Protein AF-A0A959YYM9-F1 (afdb_monomer_lite)

Structure (mmCIF, N/CA/C/O backbone):
data_AF-A0A959YYM9-F1
#
_entry.id   AF-A0A959YYM9-F1
#
loop_
_atom_site.group_PDB
_atom_site.id
_atom_site.type_symbol
_atom_site.label_atom_id
_atom_site.label_alt_id
_atom_site.label_comp_id
_atom_site.label_asym_id
_atom_site.label_entity_id
_atom_site.label_seq_id
_atom_site.pdbx_PDB_ins_code
_atom_site.Cartn_x
_atom_site.Cartn_y
_atom_site.Cartn_z
_atom_site.occupancy
_atom_site.B_iso_or_equiv
_atom_site.auth_seq_id
_atom_site.auth_comp_id
_atom_site.auth_asym_id
_atom_site.auth_atom_id
_atom_site.pdbx_PDB_model_num
ATOM 1 N N . GLN A 1 1 ? -14.897 -7.479 28.015 1.00 48.72 1 GLN A N 1
ATOM 2 C CA . GLN A 1 1 ? -16.371 -7.395 28.016 1.00 48.72 1 GLN A CA 1
ATOM 3 C C . GLN A 1 1 ? -16.909 -8.762 28.428 1.00 48.72 1 GLN A C 1
ATOM 5 O O . GLN A 1 1 ? -16.594 -9.741 27.766 1.00 48.72 1 GLN A O 1
ATOM 10 N N . ALA A 1 2 ? -17.613 -8.857 29.558 1.00 45.75 2 ALA A N 1
ATOM 11 C CA . ALA A 1 2 ? -18.251 -10.093 30.010 1.00 45.75 2 ALA A CA 1
ATOM 12 C C . ALA A 1 2 ? -19.704 -10.106 29.507 1.00 45.75 2 ALA A C 1
ATOM 14 O O . ALA A 1 2 ? -20.488 -9.261 29.919 1.00 45.75 2 ALA A O 1
ATOM 15 N N . GLY A 1 3 ? -20.034 -11.009 28.578 1.00 56.53 3 GLY A N 1
ATOM 16 C CA . GLY A 1 3 ? -21.403 -11.462 28.268 1.00 56.53 3 GLY A CA 1
ATOM 17 C C . GLY A 1 3 ? -22.481 -10.440 27.866 1.00 56.53 3 GLY A C 1
ATOM 18 O O . GLY A 1 3 ? -23.651 -10.814 27.855 1.00 56.53 3 GLY A O 1
ATOM 19 N N . GLY A 1 4 ? -22.139 -9.186 27.562 1.00 79.44 4 GLY A N 1
ATOM 20 C CA . GLY A 1 4 ? -23.104 -8.127 27.247 1.00 79.44 4 GLY A CA 1
ATOM 21 C C . GLY A 1 4 ? -23.528 -8.079 25.777 1.00 79.44 4 GLY A C 1
ATOM 22 O O . GLY A 1 4 ? -22.803 -8.521 24.891 1.00 79.44 4 GLY A O 1
ATOM 23 N N . ILE A 1 5 ? -24.708 -7.510 25.524 1.00 90.94 5 ILE A N 1
ATOM 24 C CA . ILE A 1 5 ? -25.112 -7.059 24.188 1.00 90.94 5 ILE A CA 1
ATOM 25 C C . ILE A 1 5 ? -24.281 -5.813 23.847 1.00 90.94 5 ILE A C 1
ATOM 27 O O . ILE A 1 5 ? -24.303 -4.833 24.590 1.00 90.94 5 ILE A O 1
ATOM 31 N N . SER A 1 6 ? -23.562 -5.844 22.728 1.00 92.06 6 SER A N 1
ATOM 32 C CA . SER A 1 6 ? -22.880 -4.689 22.146 1.00 92.06 6 SER A CA 1
ATOM 33 C C . SER A 1 6 ? -23.863 -3.853 21.330 1.00 92.06 6 SER A C 1
ATOM 35 O O . SER A 1 6 ? -24.707 -4.396 20.614 1.00 92.06 6 SER A O 1
ATOM 37 N N . THR A 1 7 ? -23.711 -2.532 21.391 1.00 94.62 7 THR A N 1
ATOM 38 C CA . THR A 1 7 ? -24.512 -1.575 20.619 1.00 94.62 7 THR A CA 1
ATOM 39 C C . THR A 1 7 ? -23.624 -0.869 19.600 1.00 94.62 7 THR A C 1
ATOM 41 O O . THR A 1 7 ? -22.703 -0.148 19.973 1.00 94.62 7 THR A O 1
ATOM 44 N N . VAL A 1 8 ? -23.918 -1.044 18.313 1.00 94.88 8 VAL A N 1
ATOM 45 C CA . VAL A 1 8 ? -23.213 -0.406 17.195 1.00 94.88 8 VAL A CA 1
ATOM 46 C C . VAL A 1 8 ? -24.063 0.743 16.666 1.00 94.88 8 VAL A C 1
ATOM 48 O O . VAL A 1 8 ? -25.205 0.541 16.253 1.00 94.88 8 VAL A O 1
ATOM 51 N N . ARG A 1 9 ? -23.506 1.957 16.669 1.00 95.19 9 ARG A N 1
ATOM 52 C CA . ARG A 1 9 ? -24.155 3.157 16.126 1.00 95.19 9 ARG A CA 1
ATOM 53 C C . ARG A 1 9 ? -23.596 3.464 14.743 1.00 95.19 9 ARG A C 1
ATOM 55 O O . ARG A 1 9 ? -22.385 3.593 14.587 1.00 95.19 9 ARG A O 1
ATOM 62 N N . THR A 1 10 ? -24.484 3.610 13.771 1.00 94.75 10 THR A N 1
ATOM 63 C CA . THR A 1 10 ? -24.162 3.978 12.387 1.00 94.75 10 THR A CA 1
ATOM 64 C C . THR A 1 10 ? -25.002 5.182 11.961 1.00 94.75 10 THR A C 1
ATOM 66 O O . THR A 1 10 ? -25.910 5.605 12.678 1.00 94.75 10 THR A O 1
ATOM 69 N N . ASP A 1 11 ? -24.721 5.727 10.785 1.00 96.44 11 ASP A N 1
ATOM 70 C CA . ASP A 1 11 ? -25.565 6.719 10.112 1.00 96.44 11 ASP A CA 1
ATOM 71 C C . ASP A 1 11 ? -26.938 6.158 9.690 1.00 96.44 11 ASP A C 1
ATOM 73 O O . ASP A 1 11 ? -27.892 6.916 9.534 1.00 96.44 11 ASP A O 1
ATOM 77 N N . LYS A 1 12 ? -27.063 4.831 9.564 1.00 96.81 12 LYS A N 1
ATOM 78 C CA . LYS A 1 12 ? -28.303 4.114 9.215 1.00 96.81 12 LYS A CA 1
ATOM 79 C C . LYS A 1 12 ? -29.103 3.626 10.423 1.00 96.81 12 LYS A C 1
ATOM 81 O O . LYS A 1 12 ? -30.132 2.976 10.254 1.00 96.81 12 LYS A O 1
ATOM 86 N N . GLY A 1 13 ? -28.647 3.934 11.636 1.00 96.44 13 GLY A N 1
ATOM 87 C CA . GLY A 1 13 ? -29.321 3.573 12.877 1.00 96.44 13 GLY A CA 1
ATOM 88 C C . GLY A 1 13 ? -28.449 2.775 13.839 1.00 96.44 13 GLY A C 1
ATOM 89 O O . GLY A 1 13 ? -27.222 2.702 13.715 1.00 96.44 13 GLY A O 1
ATOM 90 N N . THR A 1 14 ? -29.113 2.205 14.841 1.00 97.44 14 THR A N 1
ATOM 91 C CA . THR A 1 14 ? -28.478 1.502 15.954 1.00 97.44 14 THR A CA 1
ATOM 92 C C . THR A 1 14 ? -28.787 0.016 15.877 1.00 97.44 14 THR A C 1
ATOM 94 O O . THR A 1 14 ? -29.949 -0.375 15.788 1.00 97.44 14 THR A O 1
ATOM 97 N N . HIS A 1 15 ? -27.745 -0.804 15.962 1.00 96.00 15 HIS A N 1
ATOM 98 C CA . HIS A 1 15 ? -27.843 -2.258 15.941 1.00 96.00 15 HIS A CA 1
ATOM 99 C C . HIS A 1 15 ? -27.319 -2.835 17.249 1.00 96.00 15 HIS A C 1
ATOM 101 O O . HIS A 1 15 ? -26.342 -2.336 17.808 1.00 96.00 15 HIS A O 1
ATOM 107 N N . THR A 1 16 ? -27.946 -3.905 17.724 1.00 96.25 16 THR A N 1
ATOM 108 C CA . THR A 1 16 ? -27.516 -4.630 18.917 1.00 96.25 16 THR A CA 1
ATOM 109 C C . THR A 1 16 ? -27.150 -6.061 18.554 1.00 96.25 16 THR A C 1
ATOM 111 O O . THR A 1 16 ? -27.839 -6.715 17.773 1.00 96.25 16 THR A O 1
ATOM 114 N N . ALA A 1 17 ? -26.042 -6.556 19.096 1.00 94.75 17 ALA A N 1
ATOM 115 C CA . ALA A 1 17 ? -25.573 -7.912 18.836 1.00 94.75 17 ALA A CA 1
ATOM 116 C C . ALA A 1 17 ? -24.801 -8.460 20.036 1.00 94.75 17 ALA A C 1
ATOM 118 O O . ALA A 1 17 ? -24.187 -7.710 20.785 1.00 94.75 17 ALA A O 1
ATOM 119 N N . ARG A 1 18 ? -24.797 -9.786 20.211 1.00 93.88 18 ARG A N 1
ATOM 120 C CA . ARG A 1 18 ? -23.955 -10.445 21.231 1.00 93.88 18 ARG A CA 1
ATOM 121 C C . ARG A 1 18 ? -22.476 -10.467 20.849 1.00 93.88 18 ARG A C 1
ATOM 123 O O . ARG A 1 18 ? -21.623 -10.515 21.724 1.00 93.88 18 ARG A O 1
ATOM 130 N N . TYR A 1 19 ? -22.194 -10.469 19.550 1.00 92.12 19 TYR A N 1
ATOM 131 C CA . TYR A 1 19 ? -20.848 -10.481 18.998 1.00 92.12 19 TYR A CA 1
ATOM 132 C C . TYR A 1 19 ? -20.774 -9.480 17.854 1.00 92.12 19 TYR A C 1
ATOM 134 O O . TYR A 1 19 ? -21.666 -9.437 17.006 1.00 92.12 19 TYR A O 1
ATOM 142 N N . VAL A 1 20 ? -19.701 -8.696 17.832 1.00 92.75 20 VAL A N 1
ATOM 143 C CA . VAL A 1 20 ? -19.399 -7.737 16.770 1.00 92.75 20 VAL A CA 1
ATOM 144 C C . VAL A 1 20 ? -17.994 -8.040 16.268 1.00 92.75 20 VAL A C 1
ATOM 146 O O . VAL A 1 20 ? -17.050 -8.084 17.053 1.00 92.75 20 VAL A O 1
ATOM 149 N N . ILE A 1 21 ? -17.861 -8.271 14.962 1.00 93.56 21 ILE A N 1
ATOM 150 C CA . ILE A 1 21 ? -16.572 -8.484 14.300 1.00 93.56 21 ILE A CA 1
ATOM 151 C C . ILE A 1 21 ? -16.320 -7.282 13.391 1.00 93.56 21 ILE A C 1
ATOM 153 O O . ILE A 1 21 ? -17.031 -7.073 12.410 1.00 93.56 21 ILE A O 1
ATOM 157 N N . CYS A 1 22 ? -15.314 -6.477 13.729 1.00 93.06 22 CYS A N 1
ATOM 158 C CA . CYS A 1 22 ? -14.959 -5.273 12.982 1.00 93.06 22 CYS A CA 1
ATOM 159 C C . CYS A 1 22 ? -13.910 -5.585 11.905 1.00 93.06 22 CYS A C 1
ATOM 161 O O . CYS A 1 22 ? -12.718 -5.647 12.194 1.00 93.06 22 CYS A O 1
ATOM 163 N N . CYS A 1 23 ? -14.335 -5.714 10.648 1.00 95.50 23 CYS A N 1
ATOM 164 C CA . CYS A 1 23 ? -13.451 -5.903 9.487 1.00 95.50 23 CYS A CA 1
ATOM 165 C C . CYS A 1 23 ? -13.088 -4.564 8.818 1.00 95.50 23 CYS A C 1
ATOM 167 O O . CYS A 1 23 ? -13.203 -4.410 7.606 1.00 95.50 23 CYS A O 1
ATOM 169 N N . GLY A 1 24 ? -12.690 -3.565 9.610 1.00 94.62 24 GLY A N 1
ATOM 170 C CA . GLY A 1 24 ? -12.572 -2.170 9.164 1.00 94.62 24 GLY A CA 1
ATOM 171 C C . GLY A 1 24 ? -11.332 -1.816 8.342 1.00 94.62 24 GLY A C 1
ATOM 172 O O . GLY A 1 24 ? -11.073 -0.630 8.157 1.00 94.62 24 GLY A O 1
ATOM 173 N N . GLY A 1 25 ? -10.530 -2.794 7.905 1.00 95.81 25 GLY A N 1
ATOM 174 C CA . GLY A 1 25 ? -9.320 -2.567 7.108 1.00 95.81 25 GLY A CA 1
ATOM 175 C C . GLY A 1 25 ? -8.423 -1.474 7.700 1.00 95.81 25 GLY A C 1
ATOM 176 O O . GLY A 1 25 ? -7.993 -1.566 8.853 1.00 95.81 25 GLY A O 1
ATOM 177 N N . LEU A 1 26 ? -8.200 -0.403 6.935 1.00 95.88 26 LEU A N 1
ATOM 178 C CA . LEU A 1 26 ? -7.369 0.740 7.329 1.00 95.88 26 LEU A CA 1
ATOM 179 C C . LEU A 1 26 ? -7.935 1.573 8.489 1.00 95.88 26 LEU A C 1
ATOM 181 O O . LEU A 1 26 ? -7.220 2.417 9.018 1.00 95.88 26 LEU A O 1
ATOM 185 N N . GLN A 1 27 ? -9.180 1.351 8.911 1.00 95.81 27 GLN A N 1
ATOM 186 C CA . GLN A 1 27 ? -9.812 2.013 10.060 1.00 95.81 27 GLN A CA 1
ATOM 187 C C . GLN A 1 27 ? -9.853 1.121 11.313 1.00 95.81 27 GLN A C 1
ATOM 189 O O . GLN A 1 27 ? -10.413 1.523 12.334 1.00 95.81 27 GLN A O 1
ATOM 194 N N . SER A 1 28 ? -9.285 -0.089 11.262 1.00 95.50 28 SER A N 1
ATOM 195 C CA . SER A 1 28 ? -9.438 -1.084 12.335 1.00 95.50 28 SER A CA 1
ATOM 196 C C . SER A 1 28 ? -8.926 -0.598 13.693 1.00 95.50 28 SER A C 1
ATOM 198 O O . SER A 1 28 ? -9.562 -0.849 14.712 1.00 95.50 28 SER A O 1
ATOM 200 N N . ASP A 1 29 ? -7.830 0.161 13.729 1.00 95.31 29 ASP A N 1
ATOM 201 C CA . ASP A 1 29 ? -7.311 0.738 14.972 1.00 95.31 29 ASP A CA 1
ATOM 202 C C . ASP A 1 29 ? -8.250 1.803 15.576 1.00 95.31 29 ASP A C 1
ATOM 204 O O . ASP A 1 29 ? -8.382 1.914 16.794 1.00 95.31 29 ASP A O 1
ATOM 208 N N . ARG A 1 30 ? -8.945 2.580 14.741 1.00 94.69 30 ARG A N 1
ATOM 209 C CA . ARG A 1 30 ? -9.944 3.562 15.183 1.00 94.69 30 ARG A CA 1
ATOM 210 C C . ARG A 1 30 ? -11.196 2.885 15.715 1.00 94.69 30 ARG A C 1
ATOM 212 O O . ARG A 1 30 ? -11.709 3.322 16.740 1.00 94.69 30 ARG A O 1
ATOM 219 N N . LEU A 1 31 ? -11.655 1.820 15.058 1.00 94.81 31 LEU A N 1
ATOM 220 C CA . LEU A 1 31 ? -12.785 1.019 15.533 1.00 94.81 31 LEU A CA 1
ATOM 221 C C . LEU A 1 31 ? -12.462 0.342 16.866 1.00 94.81 31 LEU A C 1
ATOM 223 O O . LEU A 1 31 ? -13.264 0.408 17.789 1.00 94.81 31 LEU A O 1
ATOM 227 N N . ALA A 1 32 ? -11.263 -0.224 17.003 1.00 93.81 32 ALA A N 1
ATOM 228 C CA . ALA A 1 32 ? -10.819 -0.821 18.257 1.00 93.81 32 ALA A CA 1
ATOM 229 C C . ALA A 1 32 ? -10.738 0.223 19.389 1.00 93.81 32 ALA A C 1
ATOM 231 O O . ALA A 1 32 ? -11.221 -0.026 20.491 1.00 93.81 32 ALA A O 1
ATOM 232 N N . LYS A 1 33 ? -10.217 1.430 19.115 1.00 92.69 33 LYS A N 1
ATOM 233 C CA . LYS A 1 33 ? -10.249 2.548 20.078 1.00 92.69 33 LYS A CA 1
ATOM 234 C C . LYS A 1 33 ? -11.678 2.969 20.437 1.00 92.69 33 LYS A C 1
ATOM 236 O O . LYS A 1 33 ? -11.940 3.261 21.601 1.00 92.69 33 LYS A O 1
ATOM 241 N N . ALA A 1 34 ? -12.591 3.004 19.464 1.00 91.88 34 ALA A N 1
ATOM 242 C CA . ALA A 1 34 ? -14.000 3.334 19.689 1.00 91.88 34 ALA A CA 1
ATOM 243 C C . ALA A 1 34 ? -14.723 2.280 20.549 1.00 91.88 34 ALA A C 1
ATOM 245 O O . ALA A 1 34 ? -15.595 2.643 21.332 1.00 91.88 34 ALA A O 1
ATOM 246 N N . ASP A 1 35 ? -14.309 1.012 20.469 1.00 91.50 35 ASP A N 1
ATOM 247 C CA . ASP A 1 35 ? -14.753 -0.084 21.349 1.00 91.50 35 ASP A CA 1
ATOM 248 C C . ASP A 1 35 ? -14.028 -0.094 22.719 1.00 91.50 35 ASP A C 1
ATOM 250 O O . ASP A 1 35 ? -14.188 -0.997 23.541 1.00 91.50 35 ASP A O 1
ATOM 254 N N . GLY A 1 36 ? -13.210 0.927 23.001 1.00 91.19 36 GLY A N 1
ATOM 255 C CA . GLY A 1 36 ? -12.504 1.086 24.273 1.00 91.19 36 GLY A CA 1
ATOM 256 C C . GLY A 1 36 ? -11.259 0.208 24.427 1.00 91.19 36 GLY A C 1
ATOM 257 O O . GLY A 1 36 ? -10.661 0.187 25.507 1.00 91.19 36 GLY A O 1
ATOM 258 N N . VAL A 1 37 ? -10.830 -0.488 23.369 1.00 92.06 37 VAL A N 1
ATOM 259 C CA . VAL A 1 37 ? -9.587 -1.264 23.373 1.00 92.06 37 VAL A CA 1
ATOM 260 C C . VAL A 1 37 ? -8.401 -0.301 23.437 1.00 92.06 37 VAL A C 1
ATOM 262 O O . VAL A 1 37 ? -8.265 0.613 22.621 1.00 92.06 37 VAL A O 1
ATOM 265 N N . ARG A 1 38 ? -7.521 -0.505 24.421 1.00 91.12 38 ARG A N 1
ATOM 266 C CA . ARG A 1 38 ? -6.305 0.295 24.603 1.00 91.12 38 ARG A CA 1
ATOM 267 C C . ARG A 1 38 ? -5.096 -0.477 24.103 1.00 91.12 38 ARG A C 1
ATOM 269 O O . ARG A 1 38 ? -4.743 -1.501 24.676 1.00 91.12 38 ARG A O 1
ATOM 276 N N . PHE A 1 39 ? -4.452 0.046 23.071 1.00 90.38 39 PHE A N 1
ATOM 277 C CA . PHE A 1 39 ? -3.223 -0.501 22.508 1.00 90.38 39 PHE A CA 1
ATOM 278 C C . PHE A 1 39 ? -2.386 0.650 21.917 1.00 90.38 39 PHE A C 1
ATOM 280 O O . PHE A 1 39 ? -2.953 1.671 21.501 1.00 90.38 39 PHE A O 1
ATOM 287 N N . PRO A 1 40 ? -1.047 0.564 21.968 1.00 88.88 40 PRO A N 1
ATOM 288 C CA . PRO A 1 40 ? -0.165 1.657 21.559 1.00 88.88 40 PRO A CA 1
ATOM 289 C C . PRO A 1 40 ? 0.012 1.783 20.036 1.00 88.88 40 PRO A C 1
ATOM 291 O O . PRO A 1 40 ? 0.516 2.807 19.565 1.00 88.88 40 PRO A O 1
ATOM 294 N N . GLU A 1 41 ? -0.361 0.768 19.261 1.00 90.94 41 GLU A N 1
ATOM 295 C CA . GLU A 1 41 ? -0.188 0.726 17.811 1.00 90.94 41 GLU A CA 1
ATOM 296 C C . GLU A 1 41 ? -1.191 1.624 17.073 1.00 90.94 41 GLU A C 1
ATOM 298 O O . GLU A 1 41 ? -2.298 1.914 17.537 1.00 90.94 41 GLU A O 1
ATOM 303 N N . ARG A 1 42 ? -0.792 2.086 15.885 1.00 93.31 42 ARG A N 1
ATOM 304 C CA . ARG A 1 42 ? -1.651 2.831 14.959 1.00 93.31 42 ARG A CA 1
ATOM 305 C C . ARG A 1 42 ? -1.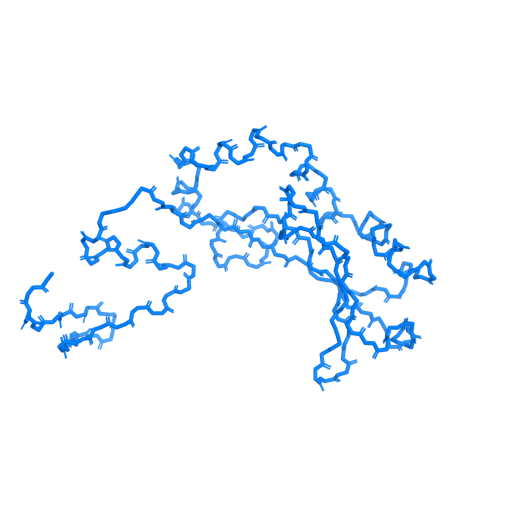443 2.325 13.544 1.00 93.31 42 ARG A C 1
ATOM 307 O O . ARG A 1 42 ? -0.341 1.905 13.192 1.00 93.31 42 ARG A O 1
ATOM 314 N N . ILE A 1 43 ? -2.488 2.415 12.732 1.00 93.75 43 ILE A N 1
ATOM 315 C CA . ILE A 1 43 ? -2.381 2.146 11.300 1.00 93.75 43 ILE A CA 1
ATOM 316 C C . ILE A 1 43 ? -1.803 3.386 10.618 1.00 93.75 43 ILE A C 1
ATOM 318 O O . ILE A 1 43 ? -2.391 4.466 10.654 1.00 93.75 43 ILE A O 1
ATOM 322 N N . VAL A 1 44 ? -0.645 3.210 9.985 1.00 91.94 44 VAL A N 1
ATOM 323 C CA . VAL A 1 44 ? 0.023 4.233 9.177 1.00 91.94 44 VAL A CA 1
ATOM 324 C C . VAL A 1 44 ? -0.113 3.842 7.711 1.00 91.94 44 VAL A C 1
ATOM 326 O O . VAL A 1 44 ? 0.314 2.759 7.317 1.00 91.94 44 VAL A O 1
ATOM 329 N N . GLY A 1 45 ? -0.745 4.705 6.917 1.00 90.44 45 GLY A N 1
ATOM 330 C CA . GLY A 1 45 ? -1.069 4.411 5.525 1.00 90.44 45 GLY A CA 1
ATOM 331 C C . GLY A 1 45 ? 0.144 4.491 4.600 1.00 90.44 45 GLY A C 1
ATOM 332 O O . GLY A 1 45 ? 0.887 5.475 4.609 1.00 90.44 45 GLY A O 1
ATOM 333 N N . PHE A 1 46 ? 0.271 3.491 3.733 1.00 90.06 46 PHE A N 1
ATOM 334 C CA . PHE A 1 46 ? 1.132 3.519 2.556 1.00 90.06 46 PHE A CA 1
ATOM 335 C C . PHE A 1 46 ? 0.298 3.152 1.333 1.00 90.06 46 PHE A C 1
ATOM 337 O O . PHE A 1 46 ? -0.525 2.240 1.398 1.00 90.06 46 PHE A O 1
ATOM 344 N N . ARG A 1 47 ? 0.518 3.855 0.226 1.00 89.31 47 ARG A N 1
ATOM 345 C CA . ARG A 1 47 ? -0.063 3.540 -1.074 1.00 89.31 47 ARG A CA 1
ATOM 346 C C . ARG A 1 47 ? 0.987 2.896 -1.969 1.00 89.31 47 ARG A C 1
ATOM 348 O O . ARG A 1 47 ? 2.148 3.307 -1.958 1.00 89.31 47 ARG A O 1
ATOM 355 N N . GLY A 1 48 ? 0.542 1.928 -2.760 1.00 88.38 48 GLY A N 1
ATOM 356 C CA . GLY A 1 48 ? 1.270 1.415 -3.908 1.00 88.38 48 GLY A CA 1
ATOM 357 C C . GLY A 1 48 ? 0.715 1.950 -5.222 1.00 88.38 48 GLY A C 1
ATOM 358 O O . GLY A 1 48 ? -0.486 1.875 -5.462 1.00 88.38 48 GLY A O 1
ATOM 359 N N . ASP A 1 49 ? 1.596 2.478 -6.060 1.00 87.69 49 ASP A N 1
ATOM 360 C CA . ASP A 1 49 ? 1.337 2.818 -7.452 1.00 87.69 49 ASP A CA 1
ATOM 361 C C . ASP A 1 49 ? 1.765 1.645 -8.346 1.00 87.69 49 ASP A C 1
ATOM 363 O O . ASP A 1 49 ? 2.832 1.050 -8.142 1.00 87.69 49 ASP A O 1
ATOM 367 N N . TYR A 1 50 ? 0.955 1.365 -9.364 1.00 91.81 50 TYR A N 1
ATOM 368 C CA . TYR A 1 50 ? 1.186 0.320 -10.355 1.00 91.81 50 TYR A CA 1
ATOM 369 C C . TYR A 1 50 ? 1.227 0.930 -11.756 1.00 91.81 50 TYR A C 1
ATOM 371 O O . TYR A 1 50 ? 0.533 1.907 -12.034 1.00 91.81 50 TYR A O 1
ATOM 379 N N . TYR A 1 51 ? 2.043 0.334 -12.620 1.00 94.25 51 TYR A N 1
ATOM 380 C CA . TYR A 1 51 ? 1.897 0.436 -14.072 1.00 94.25 51 TYR A CA 1
ATOM 381 C C . TYR A 1 51 ? 1.316 -0.878 -14.588 1.00 94.25 51 TYR A C 1
ATOM 383 O O . TYR A 1 51 ? 1.402 -1.899 -13.904 1.00 94.25 51 TYR A O 1
ATOM 391 N N . GLU A 1 52 ? 0.801 -0.890 -15.806 1.00 96.31 52 GLU A N 1
ATOM 392 C CA . GLU A 1 52 ? 0.432 -2.126 -16.499 1.00 96.31 52 GLU A CA 1
ATOM 393 C C . GLU A 1 52 ? 1.371 -2.366 -17.689 1.00 96.31 52 GLU A C 1
ATOM 395 O O . GLU A 1 52 ? 1.896 -1.413 -18.267 1.00 96.31 52 GLU A O 1
ATOM 400 N N . LEU A 1 53 ? 1.611 -3.628 -18.061 1.00 97.31 53 LEU A N 1
ATOM 401 C CA . LEU A 1 53 ? 2.258 -3.925 -19.338 1.00 97.31 53 LEU A CA 1
ATOM 402 C C . LEU A 1 53 ? 1.299 -3.695 -20.503 1.00 97.31 53 LEU A C 1
ATOM 404 O O . LEU A 1 53 ? 0.171 -4.192 -20.506 1.00 97.31 53 LEU A O 1
ATOM 408 N N . GLU A 1 54 ? 1.808 -3.043 -21.540 1.00 97.81 54 GLU A N 1
ATOM 409 C CA . GLU A 1 54 ? 1.145 -2.949 -22.832 1.00 97.81 54 GLU A CA 1
ATOM 410 C C . GLU A 1 54 ? 1.008 -4.324 -23.492 1.00 97.81 54 GLU A C 1
ATOM 412 O O . GLU A 1 54 ? 1.832 -5.225 -23.303 1.00 97.81 54 GLU A O 1
ATOM 417 N N . ASP A 1 55 ? -0.025 -4.485 -24.322 1.00 96.75 55 ASP A N 1
ATOM 418 C CA . ASP A 1 55 ? -0.386 -5.781 -24.912 1.00 96.75 55 ASP A CA 1
ATOM 419 C C . ASP A 1 55 ? 0.766 -6.429 -25.689 1.00 96.75 55 ASP A C 1
ATOM 421 O O . ASP A 1 55 ? 1.012 -7.633 -25.564 1.00 96.75 55 ASP A O 1
ATOM 425 N N . HIS A 1 56 ? 1.530 -5.625 -26.434 1.00 97.00 56 HIS A N 1
ATOM 426 C CA . HIS A 1 56 ? 2.679 -6.102 -27.203 1.00 97.00 56 HIS A CA 1
ATOM 427 C C . HIS A 1 56 ? 3.808 -6.647 -26.312 1.00 97.00 56 HIS A C 1
ATOM 429 O O . HIS A 1 56 ? 4.580 -7.498 -26.753 1.00 97.00 56 HIS A O 1
ATOM 435 N N . ALA A 1 57 ? 3.888 -6.214 -25.051 1.00 97.31 57 ALA A N 1
ATOM 436 C CA . ALA A 1 57 ? 4.929 -6.582 -24.098 1.00 97.31 57 ALA A CA 1
ATOM 437 C C . ALA A 1 57 ? 4.533 -7.741 -23.170 1.00 97.31 57 ALA A C 1
ATOM 439 O O . ALA A 1 57 ? 5.409 -8.357 -22.558 1.00 97.31 57 ALA A O 1
ATOM 440 N N . LYS A 1 58 ? 3.243 -8.100 -23.087 1.00 96.62 58 LYS A N 1
ATOM 441 C CA . LYS A 1 58 ? 2.739 -9.141 -22.166 1.00 96.62 58 LYS A CA 1
ATOM 442 C C . LYS A 1 58 ? 3.455 -10.485 -22.308 1.00 96.62 58 LYS A C 1
ATOM 444 O O . LYS A 1 58 ? 3.666 -11.182 -21.321 1.00 96.62 58 LYS A O 1
ATOM 449 N N . HIS A 1 59 ? 3.911 -10.838 -23.511 1.00 95.88 59 HIS A N 1
ATOM 450 C CA . HIS A 1 59 ? 4.641 -12.086 -23.766 1.00 95.88 59 HIS A CA 1
ATOM 451 C C . HIS A 1 59 ? 5.967 -12.213 -22.985 1.00 95.88 59 HIS A C 1
ATOM 453 O O . HIS A 1 59 ? 6.465 -13.333 -22.818 1.00 95.88 59 HIS A O 1
ATOM 459 N N . LYS A 1 60 ? 6.532 -11.094 -22.501 1.00 96.56 60 LYS A N 1
ATOM 460 C CA . LYS A 1 60 ? 7.760 -11.053 -21.690 1.00 96.56 60 LYS A CA 1
ATOM 461 C C . LYS A 1 60 ? 7.553 -11.623 -20.281 1.00 96.56 60 LYS A C 1
ATOM 463 O O . LYS A 1 60 ? 8.524 -12.033 -19.650 1.00 96.56 60 LYS A O 1
ATOM 468 N N . VAL A 1 61 ? 6.308 -11.693 -19.800 1.00 96.75 61 VAL A N 1
ATOM 469 C CA . VAL A 1 61 ? 5.949 -12.183 -18.463 1.00 96.75 61 VAL A CA 1
ATOM 470 C C . VAL A 1 61 ? 4.839 -13.226 -18.573 1.00 96.75 61 VAL A C 1
ATOM 472 O O . VAL A 1 61 ? 3.692 -12.920 -18.877 1.00 96.75 61 VAL A O 1
ATOM 475 N N . ARG A 1 62 ? 5.173 -14.493 -18.311 1.00 93.75 62 ARG A N 1
ATOM 476 C CA . ARG A 1 62 ? 4.225 -15.617 -18.456 1.00 93.75 62 ARG A CA 1
ATOM 477 C C . ARG A 1 62 ? 3.562 -16.039 -17.142 1.00 93.75 62 ARG A C 1
ATOM 479 O O . ARG A 1 62 ? 2.489 -16.635 -17.165 1.00 93.75 62 ARG A O 1
ATOM 486 N N . HIS A 1 63 ? 4.184 -15.710 -16.012 1.00 93.62 63 HIS A N 1
ATOM 487 C CA . HIS A 1 63 ? 3.750 -16.064 -14.658 1.00 93.62 63 HIS A CA 1
ATOM 488 C C . HIS A 1 63 ? 4.061 -14.919 -13.690 1.00 93.62 63 HIS A C 1
ATOM 490 O O . HIS A 1 63 ? 4.701 -13.945 -14.084 1.00 93.62 63 HIS A O 1
ATOM 496 N N . LEU A 1 64 ? 3.625 -15.036 -12.431 1.00 95.12 64 LEU A N 1
ATOM 497 C CA . LEU A 1 64 ? 3.992 -14.064 -11.404 1.00 95.12 64 LEU A CA 1
ATOM 498 C C . LEU A 1 64 ? 5.511 -14.060 -11.185 1.00 95.12 64 LEU A C 1
ATOM 500 O O . LEU A 1 64 ? 6.131 -15.123 -11.118 1.00 95.12 64 LEU A O 1
ATOM 504 N N . ILE A 1 65 ? 6.101 -12.874 -11.049 1.00 95.00 65 ILE A N 1
ATOM 505 C CA . ILE A 1 65 ? 7.541 -12.707 -10.816 1.00 95.00 65 ILE A CA 1
ATOM 506 C C . ILE A 1 65 ? 7.731 -11.844 -9.576 1.00 95.00 65 ILE A C 1
ATOM 508 O O . ILE A 1 65 ? 7.431 -10.652 -9.606 1.00 95.00 65 ILE A O 1
ATOM 512 N N . TYR A 1 66 ? 8.280 -12.434 -8.515 1.00 91.81 66 TYR A N 1
ATOM 513 C CA . TYR A 1 66 ? 8.615 -11.742 -7.272 1.00 91.81 66 TYR A CA 1
ATOM 514 C C . TYR A 1 66 ? 10.130 -11.726 -7.052 1.00 91.81 66 TYR A C 1
ATOM 516 O O . TYR A 1 66 ? 10.800 -12.724 -7.333 1.00 91.81 66 TYR A O 1
ATOM 524 N N . PRO A 1 67 ? 10.695 -10.621 -6.536 1.00 88.25 67 PRO A N 1
ATOM 525 C CA . PRO A 1 67 ? 12.074 -10.618 -6.078 1.00 88.25 67 PRO A CA 1
ATOM 526 C C . PRO A 1 67 ? 12.228 -11.517 -4.845 1.00 88.25 67 PRO A C 1
ATOM 528 O O . PRO A 1 67 ? 11.281 -11.732 -4.088 1.00 88.25 67 PRO A O 1
ATOM 531 N N . VAL A 1 68 ? 13.451 -11.988 -4.602 1.00 86.88 68 VAL A N 1
ATOM 532 C CA . VAL A 1 68 ? 13.790 -12.615 -3.318 1.00 86.88 68 VAL A CA 1
ATOM 533 C C . VAL A 1 68 ? 13.588 -11.576 -2.202 1.00 86.88 68 VAL A C 1
ATOM 535 O O . VAL A 1 68 ? 14.146 -10.480 -2.315 1.00 86.88 68 VAL A O 1
ATOM 538 N N . PRO A 1 69 ? 12.811 -11.879 -1.142 1.00 79.94 69 PRO A N 1
ATOM 539 C CA . PRO A 1 69 ? 12.557 -10.925 -0.067 1.00 79.94 69 PRO A CA 1
ATOM 540 C C . PRO A 1 69 ? 13.843 -10.487 0.642 1.00 79.94 69 PRO A C 1
ATOM 542 O O . PRO A 1 69 ? 14.667 -11.320 1.019 1.00 79.94 69 PRO A O 1
ATOM 545 N N . ASP A 1 70 ? 13.993 -9.182 0.881 1.00 78.94 70 ASP A N 1
ATOM 546 C CA . ASP A 1 70 ? 15.014 -8.659 1.793 1.00 78.94 70 ASP A CA 1
ATOM 547 C C . ASP A 1 70 ? 14.468 -8.726 3.232 1.00 78.94 70 ASP A C 1
ATOM 549 O O . ASP A 1 70 ? 13.470 -8.061 3.521 1.00 78.94 70 ASP A O 1
ATOM 553 N N . PRO A 1 71 ? 15.097 -9.463 4.169 1.00 76.94 71 PRO A N 1
ATOM 554 C CA . PRO A 1 71 ? 14.620 -9.573 5.552 1.00 76.94 71 PRO A CA 1
ATOM 555 C C . PRO A 1 71 ? 14.531 -8.233 6.288 1.00 76.94 71 PRO A C 1
ATOM 557 O O . PRO A 1 71 ? 13.790 -8.098 7.260 1.00 76.94 71 PRO A O 1
ATOM 560 N N . ARG A 1 72 ? 15.292 -7.229 5.840 1.00 73.44 72 ARG A N 1
ATOM 561 C CA . ARG A 1 72 ? 15.257 -5.874 6.403 1.00 73.44 72 ARG A CA 1
ATOM 562 C C . ARG A 1 72 ? 14.024 -5.098 5.933 1.00 73.44 72 ARG A C 1
ATOM 564 O O . ARG A 1 72 ? 13.607 -4.167 6.617 1.00 73.44 72 ARG A O 1
ATOM 571 N N . PHE A 1 73 ? 13.457 -5.483 4.787 1.00 67.69 73 PHE A N 1
ATOM 572 C CA . PHE A 1 73 ? 12.363 -4.803 4.091 1.00 67.69 73 PHE A CA 1
ATOM 573 C C . PHE A 1 73 ? 11.403 -5.812 3.431 1.00 67.69 73 PHE A C 1
ATOM 575 O O . PHE A 1 73 ? 11.253 -5.810 2.208 1.00 67.69 73 PHE A O 1
ATOM 582 N N . PRO A 1 74 ? 10.720 -6.669 4.210 1.00 54.19 74 PRO A N 1
ATOM 583 C CA . PRO A 1 74 ? 9.975 -7.812 3.670 1.00 54.19 74 PRO A CA 1
ATOM 584 C C . PRO A 1 74 ? 8.759 -7.428 2.809 1.00 54.19 74 PRO A C 1
ATOM 586 O O . PRO A 1 74 ? 8.188 -8.287 2.146 1.00 54.19 74 PRO A O 1
ATOM 589 N N . PHE A 1 75 ? 8.366 -6.152 2.800 1.00 60.25 75 PHE A N 1
ATOM 590 C CA . PHE A 1 75 ? 7.184 -5.645 2.095 1.00 60.25 75 PHE A CA 1
ATOM 591 C C . PHE A 1 75 ? 7.527 -4.753 0.895 1.00 60.25 75 PHE A C 1
ATOM 593 O O . PHE A 1 75 ? 6.632 -4.131 0.328 1.00 60.25 75 PHE A O 1
ATOM 600 N N . LEU A 1 76 ? 8.813 -4.622 0.545 1.00 66.94 76 LEU A N 1
ATOM 601 C CA . LEU A 1 76 ? 9.278 -3.612 -0.402 1.00 66.94 76 LEU A CA 1
ATOM 602 C C . LEU A 1 76 ? 9.937 -4.244 -1.629 1.00 66.94 76 LEU A C 1
ATOM 604 O O . LEU A 1 76 ? 11.017 -4.825 -1.548 1.00 66.94 76 LEU A O 1
ATOM 608 N N . GLY A 1 77 ? 9.300 -4.085 -2.786 1.00 72.31 77 GLY A N 1
ATOM 609 C CA . GLY A 1 77 ? 9.823 -4.566 -4.057 1.00 72.31 77 GLY A CA 1
ATOM 610 C C . GLY A 1 77 ? 8.746 -4.599 -5.130 1.00 72.31 77 GLY A C 1
ATOM 611 O O . GLY A 1 77 ? 7.636 -5.066 -4.889 1.00 72.31 77 GLY A O 1
ATOM 612 N N . VAL A 1 78 ? 9.100 -4.127 -6.323 1.00 87.62 78 VAL A N 1
ATOM 613 C CA . VAL A 1 78 ? 8.239 -4.282 -7.497 1.00 87.62 78 VAL A CA 1
ATOM 614 C C . VAL A 1 78 ? 8.202 -5.751 -7.903 1.00 87.62 78 VAL A C 1
ATOM 616 O O . VAL A 1 78 ? 9.222 -6.441 -7.857 1.00 87.62 78 VAL A O 1
ATOM 619 N N . HIS A 1 79 ? 7.034 -6.209 -8.313 1.00 93.31 79 HIS A N 1
ATOM 620 C CA . HIS A 1 79 ? 6.783 -7.536 -8.841 1.00 93.31 79 HIS A CA 1
ATOM 621 C C . HIS A 1 79 ? 5.907 -7.431 -10.092 1.00 93.31 79 HIS A C 1
ATOM 623 O O . HIS A 1 79 ? 5.455 -6.344 -10.465 1.00 93.31 79 HIS A O 1
ATOM 629 N N . PHE A 1 80 ? 5.706 -8.568 -10.752 1.00 96.19 80 PHE A N 1
A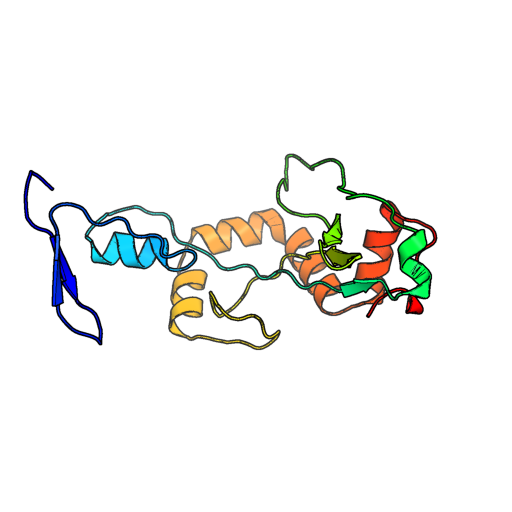TOM 630 C CA . PHE A 1 80 ? 4.759 -8.696 -11.850 1.00 96.19 80 PHE A CA 1
ATOM 631 C C . PHE A 1 80 ? 3.643 -9.641 -11.447 1.00 96.19 80 PHE A C 1
ATOM 633 O O . PHE A 1 80 ? 3.914 -10.782 -11.057 1.00 96.19 80 PHE A O 1
ATOM 640 N N . THR A 1 81 ? 2.406 -9.185 -11.597 1.00 96.19 81 THR A N 1
ATOM 641 C CA . THR A 1 81 ? 1.209 -9.972 -11.309 1.00 96.19 81 THR A CA 1
ATOM 642 C C . THR A 1 81 ? 0.414 -10.139 -12.586 1.00 96.19 81 THR A C 1
ATOM 644 O O . THR A 1 81 ? 0.005 -9.160 -13.200 1.00 96.19 81 THR A O 1
ATOM 647 N N . ARG A 1 82 ? 0.183 -11.389 -12.991 1.00 95.56 82 ARG A N 1
ATOM 648 C CA . ARG A 1 82 ? -0.740 -11.697 -14.082 1.00 95.56 82 ARG A CA 1
ATOM 649 C C . ARG A 1 82 ? -2.150 -11.790 -13.515 1.00 95.56 82 ARG A C 1
ATOM 651 O O . ARG A 1 82 ? -2.432 -12.692 -12.725 1.00 95.56 82 ARG A O 1
ATOM 658 N N . MET A 1 83 ? -3.004 -10.868 -13.928 1.00 95.06 83 MET A N 1
ATOM 659 C CA . MET A 1 83 ? -4.384 -10.773 -13.473 1.00 95.06 83 MET A CA 1
ATOM 660 C C . MET A 1 83 ? -5.267 -11.804 -14.185 1.00 95.06 83 MET A C 1
ATOM 662 O O . MET A 1 83 ? -4.885 -12.401 -15.198 1.00 95.06 83 MET A O 1
ATOM 666 N N . THR A 1 84 ? -6.465 -12.035 -13.650 1.00 94.50 84 THR A N 1
ATOM 667 C CA . THR A 1 84 ? -7.424 -13.008 -14.200 1.00 94.50 84 THR A CA 1
ATOM 668 C C . THR A 1 84 ? -7.991 -12.595 -15.558 1.00 94.50 84 THR A C 1
ATOM 670 O O . THR A 1 84 ? -8.371 -13.463 -16.339 1.00 94.50 84 THR A O 1
ATOM 673 N N . ASP A 1 85 ? -8.002 -11.298 -15.864 1.00 94.25 85 ASP A N 1
ATOM 674 C CA . ASP A 1 85 ? -8.404 -10.730 -17.157 1.00 94.25 85 ASP A CA 1
ATOM 675 C C . ASP A 1 85 ? -7.270 -10.731 -18.205 1.00 94.25 85 ASP A C 1
ATOM 677 O O . ASP A 1 85 ? -7.466 -10.320 -19.347 1.00 94.25 85 ASP A O 1
ATOM 681 N N . GLY A 1 86 ? -6.078 -11.212 -17.837 1.00 92.56 86 GLY A N 1
ATOM 682 C CA . GLY A 1 86 ? -4.905 -11.250 -18.705 1.00 92.56 86 GLY A CA 1
ATOM 683 C C . GLY A 1 86 ? -4.092 -9.953 -18.754 1.00 92.56 86 GLY A C 1
ATOM 684 O O . GLY A 1 86 ? -3.085 -9.921 -19.469 1.00 92.56 86 GLY A O 1
ATOM 685 N N . SER A 1 87 ? -4.468 -8.908 -18.008 1.00 96.19 87 SER A N 1
ATOM 686 C CA . SER A 1 87 ? -3.581 -7.772 -17.733 1.00 96.19 87 SER A CA 1
ATOM 687 C C . SER A 1 87 ? -2.375 -8.205 -16.890 1.00 96.19 87 SER A C 1
ATOM 689 O O . SER A 1 87 ? -2.379 -9.262 -16.244 1.00 96.19 87 SER A O 1
ATOM 691 N N . ILE A 1 88 ? -1.296 -7.421 -16.948 1.00 97.56 88 ILE A N 1
ATOM 692 C CA . ILE A 1 88 ? -0.097 -7.670 -16.142 1.00 97.56 88 ILE A CA 1
ATOM 693 C C . ILE A 1 88 ? 0.270 -6.394 -15.400 1.00 97.56 88 ILE A C 1
ATOM 695 O O . ILE A 1 88 ? 0.787 -5.449 -15.994 1.00 97.56 88 ILE A O 1
ATOM 699 N N . GLU A 1 89 ? 0.030 -6.391 -14.094 1.00 96.62 89 GLU A N 1
ATOM 700 C CA . GLU A 1 89 ? 0.394 -5.288 -13.214 1.00 96.62 89 GLU A CA 1
ATOM 701 C C . GLU A 1 89 ? 1.881 -5.352 -12.852 1.00 96.62 89 GLU A C 1
ATOM 703 O O . GLU A 1 89 ? 2.432 -6.415 -12.554 1.00 96.62 89 GLU A O 1
ATOM 708 N N . CYS A 1 90 ? 2.525 -4.188 -12.861 1.00 94.81 90 CYS A N 1
ATOM 709 C CA . CYS A 1 90 ? 3.926 -3.971 -12.534 1.00 94.81 90 CYS A CA 1
ATOM 710 C C . CYS A 1 90 ? 4.015 -3.059 -11.310 1.00 94.81 90 CYS A C 1
ATOM 712 O O . CYS A 1 90 ? 3.711 -1.867 -11.399 1.00 94.81 90 CYS A O 1
ATOM 714 N N . GLY A 1 91 ? 4.474 -3.587 -10.178 1.00 91.88 91 GLY A N 1
ATOM 715 C CA . GLY A 1 91 ? 4.543 -2.830 -8.930 1.00 91.88 91 GLY A CA 1
ATOM 716 C C . GLY A 1 91 ? 4.329 -3.698 -7.698 1.00 91.88 91 GLY A C 1
ATOM 717 O O . GLY A 1 91 ? 4.590 -4.891 -7.774 1.00 91.88 91 GLY A O 1
ATOM 718 N N . PRO A 1 92 ? 3.915 -3.116 -6.565 1.00 89.56 92 PRO A N 1
ATOM 719 C CA . PRO A 1 92 ? 3.831 -1.682 -6.314 1.00 89.56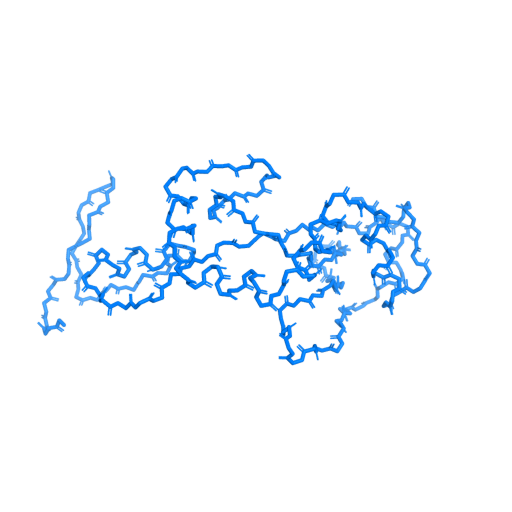 92 PRO A CA 1
ATOM 720 C C . PRO A 1 92 ? 5.174 -1.076 -5.873 1.00 89.56 92 PRO A C 1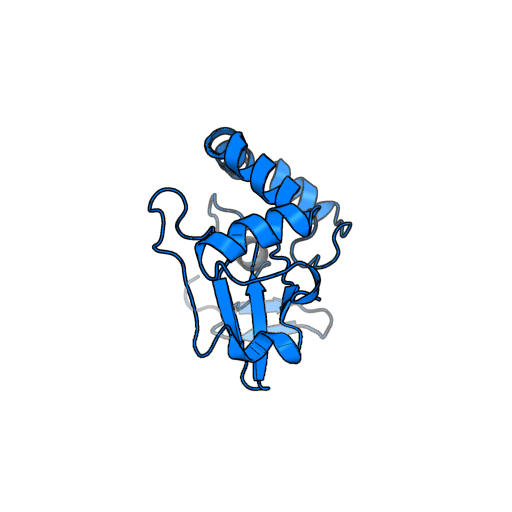
ATOM 722 O O . PRO A 1 92 ? 6.118 -1.776 -5.499 1.00 89.56 92 PRO A O 1
ATOM 725 N N . ASN A 1 93 ? 5.254 0.255 -5.889 1.00 82.00 93 ASN A N 1
ATOM 726 C CA . ASN A 1 93 ? 6.138 0.999 -4.979 1.00 82.00 93 ASN A CA 1
ATOM 727 C C . ASN A 1 93 ? 5.484 1.117 -3.579 1.00 82.00 93 ASN A C 1
ATOM 729 O O . ASN A 1 93 ? 4.371 0.647 -3.373 1.00 82.00 93 ASN A O 1
ATOM 733 N N . ALA A 1 94 ? 6.136 1.747 -2.602 1.00 84.19 94 ALA A N 1
ATOM 734 C CA . ALA A 1 94 ? 5.470 2.058 -1.330 1.00 84.19 94 ALA A CA 1
ATOM 735 C C . ALA A 1 94 ? 5.711 3.506 -0.911 1.00 84.19 94 ALA A C 1
ATOM 737 O O . ALA A 1 94 ? 6.816 3.888 -0.522 1.00 84.19 94 ALA A O 1
ATOM 738 N N . VAL A 1 95 ? 4.655 4.312 -0.965 1.00 85.88 95 VAL A N 1
ATOM 739 C CA . VAL A 1 95 ? 4.700 5.746 -0.676 1.00 85.88 95 VAL A CA 1
ATOM 740 C C . VAL A 1 95 ? 3.803 6.043 0.511 1.00 85.88 95 VAL A C 1
ATOM 742 O O . VAL A 1 95 ? 2.663 5.589 0.561 1.00 85.88 95 VAL A O 1
ATOM 745 N N . PHE A 1 96 ? 4.295 6.812 1.477 1.00 88.94 96 PHE A N 1
ATOM 746 C CA . PHE A 1 96 ? 3.458 7.250 2.590 1.00 88.94 96 PHE A CA 1
ATOM 747 C C . PHE A 1 96 ? 2.310 8.132 2.078 1.00 88.94 96 PHE A C 1
ATOM 749 O O . PHE A 1 96 ? 2.526 9.016 1.244 1.00 88.94 96 PHE A O 1
ATOM 756 N N . THR A 1 97 ? 1.097 7.891 2.580 1.00 91.81 97 THR A N 1
ATOM 757 C CA . THR A 1 97 ? -0.100 8.651 2.197 1.00 91.81 97 THR A CA 1
ATOM 758 C C . THR A 1 97 ? -0.590 9.546 3.332 1.00 91.81 97 THR A C 1
ATOM 760 O O . THR A 1 97 ? -0.579 9.167 4.503 1.00 91.81 97 THR A O 1
ATOM 763 N N . PHE A 1 98 ? -1.070 10.734 2.965 1.00 93.81 98 PHE A N 1
ATOM 764 C CA . PHE A 1 98 ? -1.686 11.706 3.872 1.00 93.81 98 PHE A CA 1
ATOM 765 C C . PHE A 1 98 ? -3.191 11.470 4.071 1.00 93.81 98 PHE A C 1
ATOM 767 O O . PHE A 1 98 ? -3.860 12.228 4.769 1.00 93.81 98 PHE A O 1
ATOM 774 N N . LYS A 1 99 ? -3.730 10.415 3.458 1.00 95.75 99 LYS A N 1
ATOM 775 C CA . LYS A 1 99 ? -5.111 9.959 3.599 1.00 95.75 99 LYS A CA 1
ATOM 776 C C . LYS A 1 99 ? -5.117 8.438 3.541 1.00 95.75 99 LYS A C 1
ATOM 778 O O . LYS A 1 99 ? -4.641 7.869 2.560 1.00 95.75 99 LYS A O 1
ATOM 783 N N . ARG A 1 100 ? -5.643 7.768 4.570 1.00 94.50 100 ARG A N 1
ATOM 784 C CA . ARG A 1 100 ? -5.619 6.298 4.684 1.00 94.50 100 ARG A CA 1
ATOM 785 C C . ARG A 1 100 ? -6.213 5.644 3.435 1.00 94.50 100 ARG A C 1
ATOM 787 O O . ARG A 1 100 ? -5.602 4.752 2.872 1.00 94.50 100 ARG A O 1
ATOM 794 N N . GLU A 1 101 ? -7.330 6.170 2.946 1.00 94.56 101 GLU A N 1
ATOM 795 C CA . GLU A 1 101 ? -8.013 5.704 1.727 1.00 94.56 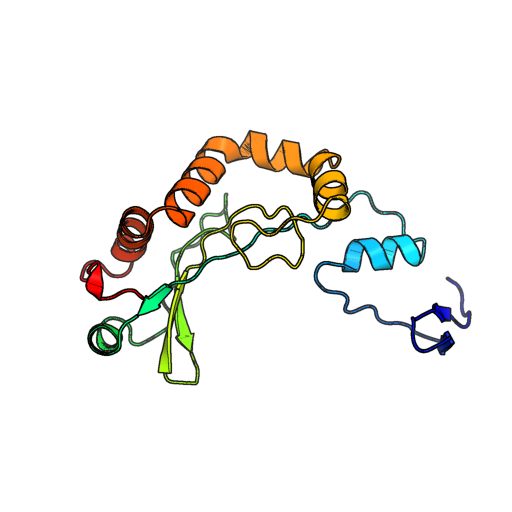101 GLU A CA 1
ATOM 796 C C . GLU A 1 101 ? -7.779 6.647 0.531 1.00 94.56 101 GLU A C 1
ATOM 798 O O . GLU A 1 101 ? -8.648 6.839 -0.316 1.00 94.56 101 GLU A O 1
ATOM 803 N N . GLY A 1 102 ? -6.616 7.302 0.492 1.00 92.12 102 GLY A N 1
ATOM 804 C CA . GLY A 1 102 ? -6.210 8.185 -0.598 1.00 92.12 102 GLY A CA 1
ATOM 805 C C . GLY A 1 102 ? -5.416 7.442 -1.665 1.00 92.12 102 GLY A C 1
ATOM 806 O O . GLY A 1 102 ? -4.253 7.097 -1.444 1.00 92.12 102 GLY A O 1
ATOM 807 N N . TYR A 1 103 ? -6.021 7.230 -2.832 1.00 89.25 103 TYR A N 1
ATOM 808 C CA . TYR A 1 103 ? -5.370 6.583 -3.975 1.00 89.25 103 TYR A CA 1
ATOM 809 C C . TYR A 1 103 ? -4.709 7.595 -4.927 1.00 89.25 103 TYR A C 1
ATOM 811 O O . TYR A 1 103 ? -3.770 7.252 -5.640 1.00 89.25 103 TYR A O 1
ATOM 819 N N . GLY A 1 104 ? -5.124 8.864 -4.903 1.00 87.19 104 GLY A N 1
ATOM 820 C CA . GLY A 1 104 ? -4.526 9.942 -5.688 1.00 87.19 104 GLY A CA 1
ATOM 821 C C . GLY A 1 104 ? -3.208 10.450 -5.100 1.00 87.19 104 GLY A C 1
ATOM 822 O O . GLY A 1 104 ? -3.036 10.542 -3.884 1.00 87.19 104 GLY A O 1
ATOM 823 N N . LYS A 1 105 ? -2.243 10.827 -5.954 1.00 82.38 105 LYS A N 1
ATOM 824 C CA . LYS A 1 105 ? -0.899 11.298 -5.534 1.00 82.38 105 LYS A CA 1
ATOM 825 C C . LYS A 1 105 ? -0.920 12.492 -4.574 1.00 82.38 105 LYS A C 1
ATOM 827 O O . LYS A 1 105 ? 0.037 12.668 -3.828 1.00 82.38 105 LYS A O 1
ATOM 832 N N . THR A 1 106 ? -1.993 13.274 -4.599 1.00 86.62 106 THR A N 1
ATOM 833 C CA . THR A 1 106 ? -2.196 14.485 -3.794 1.00 86.62 106 THR A CA 1
ATOM 834 C C . THR A 1 106 ? -3.365 14.357 -2.819 1.00 86.62 106 THR A C 1
ATOM 836 O O . THR A 1 106 ? -3.814 15.364 -2.277 1.00 86.62 106 THR A O 1
ATOM 839 N N . ASP A 1 107 ? -3.889 13.147 -2.613 1.00 93.75 107 ASP A N 1
ATOM 840 C CA . ASP A 1 107 ? -4.991 12.929 -1.685 1.00 93.75 107 ASP A CA 1
ATOM 841 C C . ASP A 1 107 ? -4.557 13.251 -0.256 1.00 93.75 107 ASP A C 1
ATOM 843 O O . ASP A 1 107 ? -3.520 12.792 0.229 1.00 93.75 107 ASP A O 1
ATOM 847 N N . PHE A 1 108 ? -5.383 14.039 0.425 1.00 96.19 108 PHE A N 1
ATOM 848 C CA . PHE A 1 108 ? -5.077 14.572 1.740 1.00 96.19 108 PHE A CA 1
ATOM 849 C C . PHE A 1 108 ? -6.296 14.484 2.654 1.00 96.19 108 PHE A C 1
ATOM 851 O O . PHE A 1 108 ? -7.414 14.802 2.247 1.00 96.19 108 PHE A O 1
ATOM 858 N N . ASP A 1 109 ? -6.065 14.073 3.897 1.00 97.38 109 ASP A N 1
ATOM 859 C CA . ASP A 1 109 ? -7.019 14.189 4.989 1.00 97.38 109 ASP A CA 1
ATOM 860 C C . ASP A 1 109 ? -6.288 14.674 6.245 1.00 97.38 109 ASP A C 1
ATOM 862 O O . ASP A 1 109 ? -5.275 14.111 6.673 1.00 97.38 109 ASP A O 1
ATOM 866 N N . LEU A 1 110 ? -6.794 15.754 6.841 1.00 96.94 110 LEU A N 1
ATOM 867 C CA . LEU A 1 110 ? -6.135 16.396 7.975 1.00 96.94 110 LEU A CA 1
ATOM 868 C C . LEU A 1 110 ? -6.092 15.473 9.200 1.00 96.94 110 LEU A C 1
ATOM 870 O O . LEU A 1 110 ? -5.082 15.422 9.902 1.00 96.94 110 LEU A O 1
ATOM 874 N N . LYS A 1 111 ? -7.175 14.733 9.461 1.00 95.50 111 LYS A N 1
ATOM 875 C CA . LYS A 1 111 ? -7.292 13.860 10.632 1.00 95.50 111 LYS A CA 1
ATOM 876 C C . LYS A 1 111 ? -6.344 12.669 10.514 1.00 95.50 111 LYS A C 1
ATOM 878 O O . LYS A 1 111 ? -5.659 12.341 11.481 1.00 95.50 111 LYS A O 1
ATOM 883 N N . ASP A 1 112 ? -6.280 12.046 9.344 1.00 96.62 112 ASP A N 1
ATOM 884 C CA . ASP A 1 112 ? -5.356 10.963 9.019 1.00 96.62 112 ASP A CA 1
ATOM 885 C C . ASP A 1 112 ? -3.904 11.433 9.109 1.00 96.62 112 ASP A C 1
ATOM 887 O O . ASP A 1 112 ? -3.081 10.771 9.742 1.00 96.62 112 ASP A O 1
ATOM 891 N N . THR A 1 113 ? -3.604 12.607 8.549 1.00 95.69 113 THR A N 1
ATOM 892 C CA . THR A 1 113 ? -2.259 13.190 8.576 1.00 95.69 113 THR A CA 1
ATOM 893 C C . THR A 1 113 ? -1.787 13.452 10.002 1.00 95.69 113 THR A C 1
ATOM 895 O O . THR A 1 113 ? -0.693 13.032 10.377 1.00 95.69 113 THR A O 1
ATOM 898 N N . VAL A 1 114 ? -2.604 14.115 10.824 1.00 95.44 114 VAL A N 1
ATOM 899 C CA . VAL A 1 114 ? -2.254 14.398 12.223 1.00 95.44 114 VAL A CA 1
ATOM 900 C C . VAL A 1 114 ? -2.116 13.100 13.020 1.00 95.44 114 VAL A C 1
ATOM 902 O O . VAL A 1 114 ? -1.153 12.945 13.771 1.00 95.44 114 VAL A O 1
ATOM 905 N N . ASP A 1 115 ? -3.023 12.138 12.847 1.00 94.56 115 ASP A N 1
ATOM 906 C CA . ASP A 1 115 ? -2.946 10.843 13.534 1.00 94.56 115 ASP A CA 1
ATOM 907 C C . ASP A 1 115 ? -1.663 10.070 13.180 1.00 94.56 115 ASP A C 1
ATOM 909 O O . ASP A 1 115 ? -1.022 9.506 14.072 1.00 94.56 115 ASP A O 1
ATOM 913 N N . ALA A 1 116 ? -1.244 10.107 11.911 1.00 94.19 116 ALA A N 1
ATOM 914 C CA . ALA A 1 116 ? -0.018 9.471 11.442 1.00 94.19 116 ALA A CA 1
ATOM 915 C C . ALA A 1 116 ? 1.249 10.209 11.909 1.00 94.19 116 ALA A C 1
ATOM 917 O O . ALA A 1 116 ? 2.174 9.573 12.412 1.00 94.19 116 ALA A O 1
ATOM 918 N N . LEU A 1 117 ? 1.310 11.538 11.786 1.00 94.44 117 LEU A N 1
ATOM 919 C CA . LEU A 1 117 ? 2.510 12.323 12.116 1.00 94.44 117 LEU A CA 1
ATOM 920 C C . LEU A 1 117 ? 2.712 12.527 13.622 1.00 94.44 117 LEU A C 1
ATOM 922 O O . LEU A 1 117 ? 3.840 12.708 14.068 1.00 94.44 117 LEU A O 1
ATOM 926 N N . THR A 1 118 ? 1.657 12.460 14.435 1.00 94.81 118 THR A N 1
ATOM 927 C CA . THR A 1 118 ? 1.789 12.490 15.908 1.00 94.81 118 THR A CA 1
ATOM 928 C C . THR A 1 118 ? 2.169 11.133 16.497 1.00 94.81 118 THR A C 1
ATOM 930 O O . THR A 1 118 ? 2.456 11.022 17.690 1.00 94.81 118 THR A O 1
ATOM 933 N N . TYR A 1 119 ? 2.178 10.076 15.686 1.00 94.62 119 TYR A N 1
ATOM 934 C CA . TYR A 1 119 ? 2.572 8.755 16.137 1.00 94.62 119 TYR A CA 1
ATOM 935 C C . TYR A 1 119 ? 4.095 8.606 16.131 1.00 94.62 119 TYR A C 1
ATOM 937 O O . TYR A 1 119 ? 4.737 8.608 15.083 1.00 94.62 119 TYR A O 1
ATOM 945 N N . GLY A 1 120 ? 4.692 8.399 17.308 1.00 92.06 120 GLY A N 1
ATOM 946 C CA . GLY A 1 120 ? 6.140 8.197 17.430 1.00 92.06 120 GLY A CA 1
ATOM 947 C C . GLY A 1 120 ? 6.674 7.004 16.621 1.00 92.06 120 GLY A C 1
ATOM 948 O O . GLY A 1 120 ? 7.832 7.015 16.208 1.00 92.06 120 GLY A O 1
ATOM 949 N N . GLY A 1 121 ? 5.838 5.992 16.349 1.00 90.94 121 GLY A N 1
ATOM 950 C CA . GLY A 1 121 ? 6.202 4.866 15.484 1.00 90.94 121 GLY A CA 1
ATOM 951 C C . GLY A 1 121 ? 6.477 5.282 14.036 1.00 90.94 121 GLY A C 1
ATOM 952 O O . GLY A 1 121 ? 7.417 4.768 13.434 1.00 90.94 121 GLY A O 1
ATOM 953 N N . THR A 1 122 ? 5.748 6.272 13.513 1.00 91.25 122 THR A N 1
ATOM 954 C CA . THR A 1 122 ? 5.951 6.827 12.165 1.00 91.25 122 THR A CA 1
ATOM 955 C C . THR A 1 122 ? 7.349 7.423 12.015 1.00 91.25 122 THR A C 1
ATOM 957 O O . THR A 1 122 ? 8.072 7.108 11.073 1.00 91.25 122 THR A O 1
ATOM 960 N N . TRP A 1 123 ? 7.789 8.223 12.988 1.00 90.50 123 TRP A N 1
ATOM 961 C CA . TRP A 1 123 ? 9.125 8.825 12.961 1.00 90.50 123 TRP A CA 1
ATOM 962 C C . TRP A 1 123 ? 10.236 7.799 13.151 1.00 90.50 123 TRP A C 1
ATOM 964 O O . TRP A 1 123 ? 11.244 7.855 12.451 1.00 90.50 123 TRP A O 1
ATOM 974 N N . LYS A 1 124 ? 10.042 6.815 14.039 1.00 89.12 124 LYS A N 1
ATOM 975 C CA . LYS A 1 124 ? 10.978 5.687 14.175 1.00 89.12 124 LYS A CA 1
ATOM 976 C C . LYS A 1 124 ? 11.130 4.932 12.852 1.00 89.12 124 LYS A C 1
ATOM 978 O O . LYS A 1 124 ? 12.250 4.587 12.482 1.00 89.12 124 LYS A O 1
ATOM 983 N N . LEU A 1 125 ? 10.027 4.713 12.131 1.00 86.81 125 LEU A N 1
ATOM 984 C CA . LEU A 1 125 ? 10.033 4.078 10.815 1.00 86.81 125 LEU A CA 1
ATOM 985 C C . LEU A 1 125 ? 10.791 4.926 9.785 1.00 86.81 125 LEU A C 1
ATOM 987 O O . LEU A 1 125 ? 11.667 4.395 9.105 1.00 86.81 125 LEU A O 1
ATOM 991 N N . PHE A 1 126 ? 10.503 6.225 9.680 1.00 85.31 126 PHE A N 1
ATOM 992 C CA . PHE A 1 126 ? 11.160 7.090 8.698 1.00 85.31 126 PHE A CA 1
ATOM 993 C C . PHE A 1 126 ? 12.645 7.292 8.972 1.00 85.31 126 PHE A C 1
ATOM 995 O O . PHE A 1 126 ? 13.449 7.134 8.059 1.00 85.31 126 PHE A O 1
ATOM 1002 N N . LEU A 1 127 ? 13.035 7.582 10.215 1.00 86.50 127 LEU A N 1
ATOM 1003 C CA . LEU A 1 127 ? 14.436 7.828 10.566 1.00 86.50 127 LEU A CA 1
ATOM 1004 C C . LEU A 1 127 ? 15.303 6.585 10.350 1.00 86.50 127 LEU A C 1
ATOM 1006 O O . LEU A 1 127 ? 16.426 6.692 9.864 1.00 86.50 127 LEU A O 1
ATOM 1010 N N . LYS A 1 128 ? 14.769 5.393 10.643 1.00 84.31 128 LYS A N 1
ATOM 1011 C CA . LYS A 1 128 ? 15.485 4.130 10.429 1.00 84.31 128 LYS A CA 1
ATOM 1012 C C . LYS A 1 128 ? 15.625 3.768 8.943 1.00 84.31 128 LYS A C 1
ATOM 1014 O O . LYS A 1 128 ? 16.555 3.054 8.585 1.00 84.31 128 LYS A O 1
ATOM 1019 N N . ASN A 1 129 ? 14.732 4.271 8.083 1.00 80.06 129 ASN A N 1
ATOM 1020 C CA . ASN A 1 129 ? 14.608 3.849 6.681 1.00 80.06 129 ASN A CA 1
ATOM 1021 C C . ASN A 1 129 ? 14.638 5.019 5.679 1.00 80.06 129 ASN A C 1
ATOM 1023 O O . ASN A 1 129 ? 14.129 4.906 4.564 1.00 80.06 129 ASN A O 1
ATOM 1027 N N . MET A 1 130 ? 15.238 6.150 6.055 1.00 75.50 130 MET A N 1
ATOM 1028 C CA . MET A 1 130 ? 15.147 7.412 5.311 1.00 75.50 130 MET A CA 1
ATOM 1029 C C . MET A 1 130 ? 15.669 7.307 3.870 1.00 75.50 130 MET A C 1
ATOM 1031 O O . MET A 1 130 ? 15.029 7.792 2.938 1.00 75.50 130 MET A O 1
ATOM 1035 N N . SER A 1 131 ? 16.796 6.618 3.663 1.00 74.44 131 SER A N 1
ATOM 1036 C CA . SER A 1 131 ? 17.367 6.391 2.327 1.00 74.44 131 SER A CA 1
ATOM 1037 C C . SER A 1 131 ? 16.428 5.593 1.413 1.00 74.44 131 SER A C 1
ATOM 1039 O O . SER A 1 131 ? 16.332 5.877 0.218 1.00 74.44 131 SER A O 1
ATOM 1041 N N . TYR A 1 132 ? 15.698 4.627 1.974 1.00 72.06 132 TYR A N 1
ATOM 1042 C CA . TYR A 1 132 ? 14.714 3.826 1.252 1.00 72.06 132 TYR A CA 1
ATOM 1043 C C . TYR A 1 132 ? 13.456 4.628 0.940 1.00 72.06 132 TYR A C 1
ATOM 1045 O O . TYR A 1 132 ? 13.031 4.633 -0.215 1.00 72.06 132 TYR A O 1
ATOM 1053 N N . GLY A 1 133 ? 12.926 5.371 1.918 1.00 73.38 133 GLY A N 1
ATOM 1054 C CA . GLY A 1 133 ? 11.779 6.257 1.719 1.00 73.38 133 GLY A CA 1
ATOM 1055 C C . GLY A 1 133 ? 12.020 7.241 0.575 1.00 73.38 133 GLY A C 1
ATOM 1056 O O . GLY A 1 133 ? 11.239 7.291 -0.371 1.00 73.38 133 GLY A O 1
ATOM 1057 N N . ILE A 1 134 ? 13.162 7.938 0.574 1.00 74.69 134 ILE A N 1
ATOM 1058 C CA . ILE A 1 134 ? 13.523 8.872 -0.506 1.00 74.69 134 ILE A CA 1
ATOM 1059 C C . ILE A 1 134 ? 13.561 8.162 -1.870 1.00 74.69 134 ILE A C 1
ATOM 1061 O O . ILE A 1 134 ? 13.065 8.694 -2.864 1.00 74.69 134 ILE A O 1
ATOM 1065 N N . ASN A 1 135 ? 14.121 6.953 -1.945 1.00 73.50 135 ASN A N 1
ATOM 1066 C CA . ASN A 1 135 ? 14.191 6.202 -3.198 1.00 73.50 135 ASN A CA 1
ATOM 1067 C C . ASN A 1 135 ? 12.829 5.679 -3.679 1.00 73.50 135 ASN A C 1
ATOM 1069 O O . ASN A 1 135 ? 12.624 5.580 -4.889 1.00 73.50 135 ASN A O 1
ATOM 1073 N N . GLU A 1 136 ? 11.917 5.310 -2.780 1.00 77.38 136 GLU A N 1
ATOM 1074 C CA . GLU A 1 136 ? 10.530 4.959 -3.126 1.00 77.38 136 GLU A CA 1
ATOM 1075 C C . GLU A 1 136 ? 9.779 6.170 -3.684 1.00 77.38 136 GLU A C 1
ATOM 1077 O O . GLU A 1 136 ? 9.236 6.094 -4.786 1.00 77.38 136 GLU A O 1
ATOM 1082 N N . TYR A 1 137 ? 9.865 7.325 -3.013 1.00 72.62 137 TYR A N 1
ATOM 1083 C CA . TYR A 1 137 ? 9.295 8.577 -3.518 1.00 72.62 137 TYR A CA 1
ATOM 1084 C C . TYR A 1 137 ? 9.840 8.912 -4.914 1.00 72.62 137 TYR A C 1
ATOM 1086 O O . TYR A 1 137 ? 9.076 9.129 -5.850 1.00 72.62 137 TYR A O 1
ATOM 1094 N N . ARG A 1 138 ? 11.161 8.862 -5.123 1.00 75.62 138 ARG A N 1
ATOM 1095 C CA . ARG A 1 138 ? 11.752 9.117 -6.451 1.00 75.62 138 ARG A CA 1
ATOM 1096 C C . ARG A 1 138 ? 11.228 8.169 -7.535 1.00 75.62 138 ARG A C 1
ATOM 1098 O O . ARG A 1 138 ? 11.068 8.601 -8.674 1.00 75.62 138 ARG A O 1
ATOM 1105 N N . ARG A 1 139 ? 10.960 6.900 -7.207 1.00 75.31 139 ARG A N 1
ATOM 1106 C CA . ARG A 1 139 ? 10.382 5.915 -8.140 1.00 75.31 139 ARG A CA 1
ATOM 1107 C C . ARG A 1 139 ? 8.908 6.193 -8.432 1.00 75.31 139 ARG A C 1
ATOM 1109 O O . ARG A 1 139 ? 8.515 6.121 -9.591 1.00 75.31 139 ARG A O 1
ATOM 1116 N N . ALA A 1 140 ? 8.126 6.589 -7.430 1.00 73.00 140 ALA A N 1
ATOM 1117 C CA . ALA A 1 140 ? 6.719 6.976 -7.586 1.00 73.00 140 ALA A CA 1
ATOM 1118 C C . ALA A 1 140 ? 6.496 8.141 -8.558 1.00 73.00 140 ALA A C 1
ATOM 1120 O O . ALA A 1 140 ? 5.503 8.196 -9.292 1.00 73.00 140 ALA A O 1
ATOM 1121 N N . PHE A 1 141 ? 7.451 9.069 -8.589 1.00 76.75 141 PHE A N 1
ATOM 1122 C CA . PHE A 1 141 ? 7.413 10.239 -9.461 1.00 76.75 141 PHE A CA 1
ATOM 1123 C C . PHE A 1 141 ? 8.244 10.075 -10.746 1.00 76.75 141 PHE A C 1
ATOM 1125 O O . PHE A 1 141 ? 8.327 11.012 -11.534 1.00 76.75 141 PHE A O 1
ATOM 1132 N N . SER A 1 142 ? 8.842 8.902 -11.007 1.00 85.88 142 SER A N 1
ATOM 1133 C CA . SER A 1 142 ? 9.670 8.678 -12.199 1.00 85.88 142 SER A CA 1
ATOM 1134 C C . SER A 1 142 ? 9.474 7.292 -12.814 1.00 85.88 142 SER A C 1
ATOM 1136 O O . SER A 1 142 ? 10.083 6.310 -12.382 1.00 85.88 142 SER A O 1
ATOM 1138 N N . LYS A 1 143 ? 8.726 7.242 -13.926 1.00 88.94 143 LYS A N 1
ATOM 1139 C CA . LYS A 1 143 ? 8.552 6.037 -14.762 1.00 88.94 143 LYS A CA 1
ATOM 1140 C C . LYS A 1 143 ? 9.895 5.401 -15.152 1.00 88.94 143 LYS A C 1
ATOM 1142 O O . LYS A 1 143 ? 10.054 4.188 -15.078 1.00 88.94 143 LYS A O 1
ATOM 1147 N N . LYS A 1 144 ? 10.916 6.215 -15.452 1.00 91.00 144 LYS A N 1
ATOM 1148 C CA . LYS A 1 144 ? 12.275 5.746 -15.790 1.00 91.00 144 LYS A CA 1
ATOM 1149 C C . LYS A 1 144 ? 12.963 5.004 -14.638 1.00 91.00 144 LYS A C 1
ATOM 1151 O O . LYS A 1 144 ? 13.607 3.979 -14.861 1.00 91.00 144 LYS A O 1
ATOM 1156 N N . LEU A 1 145 ? 12.862 5.513 -13.407 1.00 86.88 145 LEU A N 1
ATOM 1157 C CA . LEU A 1 145 ? 13.439 4.842 -12.232 1.00 86.88 145 LEU A CA 1
ATOM 1158 C C . LEU A 1 145 ? 12.650 3.583 -11.859 1.00 86.88 145 LEU A C 1
ATOM 1160 O O . LEU A 1 145 ? 13.246 2.592 -11.428 1.00 86.88 145 LEU A O 1
ATOM 1164 N N . PHE A 1 146 ? 11.334 3.605 -12.067 1.00 89.69 146 PHE A N 1
ATOM 1165 C CA . PHE A 1 146 ? 10.482 2.434 -11.907 1.00 89.69 146 PHE A CA 1
ATOM 1166 C C . PHE A 1 146 ? 10.886 1.320 -12.884 1.00 89.69 146 PHE A C 1
ATOM 1168 O O . PHE A 1 146 ? 11.256 0.230 -12.445 1.00 89.69 146 PHE A O 1
ATOM 1175 N N . LEU A 1 147 ? 10.985 1.636 -14.183 1.00 93.50 147 LEU A N 1
ATOM 1176 C CA . LEU A 1 147 ? 11.463 0.717 -15.220 1.00 93.50 147 LEU A CA 1
ATOM 1177 C C . LEU A 1 147 ? 12.848 0.149 -14.892 1.00 93.50 147 LEU A C 1
ATOM 1179 O O . LEU A 1 147 ? 13.078 -1.049 -15.026 1.00 93.50 147 LEU A O 1
ATOM 1183 N N . ARG A 1 148 ? 13.783 0.981 -14.415 1.00 92.06 148 ARG A N 1
ATOM 1184 C CA . ARG A 1 148 ? 15.121 0.507 -14.018 1.00 92.06 148 ARG A CA 1
ATOM 1185 C C . ARG A 1 148 ? 15.062 -0.560 -12.920 1.00 92.06 148 ARG A C 1
ATOM 1187 O O . ARG A 1 148 ? 15.937 -1.420 -12.870 1.00 92.06 148 ARG A O 1
ATOM 1194 N N . THR A 1 149 ? 14.063 -0.499 -12.044 1.00 89.81 149 THR A N 1
ATOM 1195 C CA . THR A 1 149 ? 13.869 -1.494 -10.982 1.00 89.81 149 THR A CA 1
ATOM 1196 C C . THR A 1 149 ? 13.252 -2.770 -11.551 1.00 89.81 149 THR A C 1
ATOM 1198 O O . THR A 1 149 ? 13.782 -3.849 -11.304 1.00 89.81 149 THR A O 1
ATOM 1201 N N . LEU A 1 150 ? 12.217 -2.641 -12.387 1.00 93.38 150 LEU A N 1
ATOM 1202 C CA . LEU A 1 150 ? 11.588 -3.760 -13.099 1.00 93.38 150 LEU A CA 1
ATOM 1203 C C . LEU A 1 150 ? 12.587 -4.545 -13.965 1.00 93.38 150 LEU A C 1
ATOM 1205 O O . LEU A 1 150 ? 12.570 -5.774 -13.971 1.00 93.38 150 LEU A O 1
ATOM 1209 N N . ARG A 1 151 ? 13.528 -3.853 -14.620 1.00 95.31 151 ARG A N 1
ATOM 1210 C CA . ARG A 1 151 ? 14.598 -4.464 -15.431 1.00 95.31 151 ARG A CA 1
ATOM 1211 C C . ARG A 1 151 ? 15.539 -5.385 -14.655 1.00 95.31 151 ARG A C 1
ATOM 1213 O O . ARG A 1 151 ? 16.244 -6.173 -15.272 1.00 95.31 151 ARG A O 1
ATOM 1220 N N . ARG A 1 152 ? 15.565 -5.316 -13.320 1.00 93.00 152 ARG A N 1
ATOM 1221 C CA . ARG A 1 152 ? 16.305 -6.298 -12.506 1.00 93.00 152 ARG A CA 1
ATOM 1222 C C . ARG A 1 152 ? 15.655 -7.682 -12.537 1.00 93.00 152 ARG A C 1
ATOM 1224 O O . ARG A 1 152 ? 16.346 -8.662 -12.301 1.00 93.00 152 ARG A O 1
ATOM 1231 N N . LEU A 1 153 ? 14.351 -7.740 -12.807 1.00 93.94 153 LEU A N 1
ATOM 1232 C CA . LEU A 1 153 ? 13.568 -8.970 -12.915 1.00 93.94 153 LEU A CA 1
ATOM 1233 C C . LEU A 1 153 ? 13.360 -9.372 -14.380 1.00 93.94 153 LEU A C 1
ATOM 1235 O O . LEU A 1 153 ? 13.515 -10.538 -14.721 1.00 93.94 153 LEU A O 1
ATOM 1239 N N . VAL A 1 154 ? 13.051 -8.403 -15.250 1.00 96.44 154 VAL A N 1
ATOM 1240 C CA . VAL A 1 154 ? 12.829 -8.622 -16.689 1.00 96.44 154 VAL A CA 1
ATOM 1241 C C . VAL A 1 154 ? 13.684 -7.630 -17.496 1.00 96.44 154 VAL A C 1
ATOM 1243 O O . VAL A 1 154 ? 13.228 -6.525 -17.801 1.00 96.44 154 VAL A O 1
ATOM 1246 N N . PRO A 1 155 ? 14.944 -7.976 -17.833 1.00 96.81 155 PRO A N 1
ATOM 1247 C CA . PRO A 1 155 ? 15.904 -7.039 -18.432 1.00 96.81 155 PRO A CA 1
ATOM 1248 C C . PRO A 1 155 ? 15.497 -6.450 -19.788 1.00 96.81 155 PRO A C 1
ATOM 1250 O O . PRO A 1 155 ? 15.945 -5.358 -20.132 1.00 96.81 155 PRO A O 1
ATOM 1253 N N . SER A 1 156 ? 14.645 -7.149 -20.540 1.00 97.00 156 SER A N 1
ATOM 1254 C CA . SER A 1 156 ? 14.196 -6.770 -21.885 1.00 97.00 156 SER A CA 1
ATOM 1255 C C . SER A 1 156 ? 13.056 -5.746 -21.909 1.00 97.00 156 SER A C 1
ATOM 1257 O O . SER A 1 156 ? 12.555 -5.441 -22.990 1.00 97.00 156 SER A O 1
ATOM 1259 N N . LEU A 1 157 ? 12.607 -5.238 -20.755 1.00 97.25 157 LEU A N 1
ATOM 1260 C CA . LEU A 1 157 ? 11.553 -4.223 -20.708 1.00 97.25 157 LEU A CA 1
ATOM 1261 C C . LEU A 1 157 ? 12.022 -2.873 -21.245 1.00 97.25 157 LEU A C 1
ATOM 1263 O O . LEU A 1 157 ? 13.158 -2.466 -21.011 1.00 97.25 157 LEU A O 1
ATOM 1267 N N . GLU A 1 158 ? 11.130 -2.129 -21.875 1.00 97.06 158 GLU A N 1
ATOM 1268 C CA . GLU A 1 158 ? 11.343 -0.800 -22.444 1.00 97.06 158 GLU A CA 1
ATOM 1269 C C . GLU A 1 158 ? 10.355 0.218 -21.858 1.00 97.06 158 GLU A C 1
ATOM 1271 O O . GLU A 1 158 ? 9.458 -0.129 -21.094 1.00 97.06 158 GLU A O 1
ATOM 1276 N N . MET A 1 159 ? 10.565 1.510 -22.127 1.00 96.12 159 MET A N 1
ATOM 1277 C CA . MET A 1 159 ? 9.699 2.573 -21.583 1.00 96.12 159 MET A CA 1
ATOM 1278 C C . MET A 1 159 ? 8.266 2.486 -22.108 1.00 96.12 159 MET A C 1
ATOM 1280 O O . MET A 1 159 ? 7.333 2.836 -21.379 1.00 96.12 159 MET A O 1
ATOM 1284 N N . ASP A 1 160 ? 8.134 2.006 -23.338 1.00 96.69 160 ASP A N 1
ATOM 1285 C CA . ASP A 1 160 ? 6.887 1.954 -24.094 1.00 96.69 160 ASP A CA 1
ATOM 1286 C C . ASP A 1 160 ? 6.123 0.650 -23.813 1.00 96.69 160 ASP A C 1
ATOM 1288 O O . ASP A 1 160 ? 4.960 0.532 -24.172 1.00 96.69 160 ASP A O 1
ATOM 1292 N N . ASP A 1 161 ? 6.743 -0.292 -23.088 1.00 97.06 1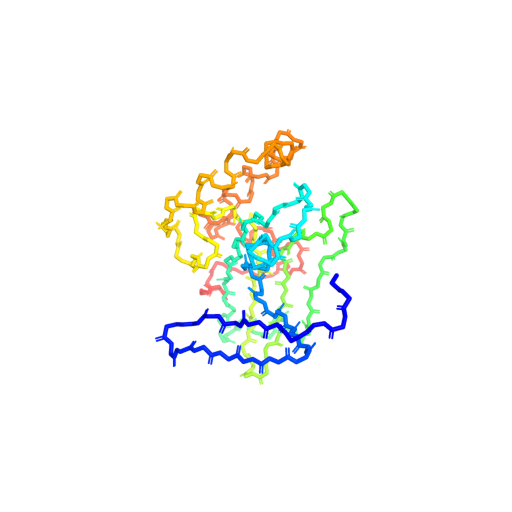61 ASP A N 1
ATOM 1293 C CA . ASP A 1 161 ? 6.085 -1.501 -22.582 1.00 97.06 161 ASP A CA 1
ATOM 1294 C C . ASP A 1 161 ? 5.162 -1.204 -21.387 1.00 97.06 161 ASP A C 1
ATOM 1296 O O . ASP A 1 161 ? 4.396 -2.075 -20.994 1.00 97.06 161 ASP A O 1
ATOM 1300 N N . LEU A 1 162 ? 5.283 -0.036 -20.745 1.00 95.81 162 LEU A N 1
ATOM 1301 C CA . LEU A 1 162 ? 4.563 0.311 -19.514 1.00 95.81 162 LEU A CA 1
ATOM 1302 C C . LEU A 1 162 ? 3.511 1.382 -19.796 1.00 95.81 162 LEU A C 1
ATOM 1304 O O . LEU A 1 162 ? 3.853 2.404 -20.394 1.00 95.81 162 LEU A O 1
ATOM 1308 N N . ARG A 1 163 ? 2.301 1.230 -19.263 1.00 92.94 163 ARG A N 1
ATOM 1309 C CA . ARG A 1 163 ? 1.258 2.266 -19.249 1.00 92.94 163 ARG A CA 1
ATOM 1310 C C . ARG A 1 163 ? 0.873 2.675 -17.841 1.00 92.94 163 ARG A C 1
ATOM 1312 O O . ARG A 1 163 ? 0.784 1.777 -16.972 1.00 92.94 163 ARG A O 1
#

Sequence (163 aa):
QAGGISTVRTDKGTHTARYVICCGGLQSDRLAKADGVRFPERIVGFRGDYYELEDHAKHKVRHLIYPVPDPRFPFLGVHFTRMTDGSIECGPNAVFTFKREGYGKTDFDLKDTVDALTYGGTWKLFLKNMSYGINEYRRAFSKKLFLRTLRRLVPSLEMDDLR

Secondary structure (DSSP, 8-state):
--SPPEEEEETTEEEEES------GGGHHHHHHHTT---S-----EE---EEB-GGGGGG--S-B-PPPBTTBTT---EEEE-TTS-EEEE---EE-BSTT--STT-B-HHHHHHHHT-HHHHHHHHHTHHHHHHHHHHHT-HHHHHHHHTTT-TT--GGGB-

pLDDT: mean 89.5, std 9.6, range [45.75, 97.81]

Radius of gyration: 20.18 Å; chains: 1; bounding box: 47×32×57 Å

Foldseek 3Di:
DPQDWDWDQDPVGIDTDSDDDDPPVQCVVVVCVVVVNDDLDHRFAKDWDKWKFDPVCLVLDDAKADDDADPVHRPAAWIWHQDPVRIIITDTQIAGDQDNPDHDPPDHDPVSNCRQVVRPVNVVVCVVCVVVNVLSVVCVVDLVSSVVRVCVGRVPDDSNRID